Protein AF-A0A4Q7YU33-F1 (afdb_monomer_lite)

InterPro domains:
  IPR006119 Resolvase, N-terminal catalytic domain [PF00239] (42-79)
  IPR006119 Resolvase, N-terminal catalytic domain [PS51736] (1-78)
  IPR036162 Resolvase-like, N-terminal catalytic domain superfamily [G3DSA:3.40.50.1390] (25-85)
  IPR036162 Resolvase-like, N-terminal catalytic domain superfamily [SSF53041] (45-79)

Sequence (151 aa):
MGHAHALVLGIPYLQPSRNLFRRPVQDQFTGNDRPQLPAGRKKARKLVFGIFASLAEFERDQISERAKAGLASARARGRKGGAPFKMTAAKVRLAMSAMGQKETKVTDLCRELAITRQTRYRHVAPDGTLRKDGLKVVEGGRARHRHGKKH

Foldseek 3Di:
DDDDDDDDDDDDPPDDDDDPPPDDPVPPDDVPVDPCDPPPDPVVVVVVVVVVVVVVVVVVVVVVVVVVVVVVVCVVVVNLDDDDDLCALVLLQVLLVQLCDPPRDLVVSCVVSVHDSVVNVQAAPSNSDGDPQVCCRNVVVPNDPPPPPDD

Organism: NCBI:txid388466

Radius of gyration: 34.13 Å; chains: 1; bounding box: 52×36×108 Å

pLDDT: mean 75.83, std 20.89, range [37.09, 97.56]

Secondary structure (DSSP, 8-state):
-------------------GGGS-GGGSS-TT------SS-HHHHHHHHHHHHHHHHHHHHHHHHHHHHHHHHHHHTT---SSPPS--HHHHHHHHHHHTSTT--HHHHHHHTT--HHHHHHHB-TTSPBPHHHHHHHSS---S-------

Structure (mmCIF, N/CA/C/O backbone):
data_AF-A0A4Q7YU33-F1
#
_entry.id   AF-A0A4Q7YU33-F1
#
loop_
_atom_site.group_PDB
_atom_site.id
_atom_site.type_symbol
_atom_site.label_atom_id
_atom_site.label_alt_id
_atom_site.label_comp_id
_atom_site.label_asym_id
_atom_site.label_entity_id
_atom_site.label_seq_id
_atom_site.pdbx_PDB_ins_code
_atom_site.Cartn_x
_atom_site.Cartn_y
_atom_site.Cartn_z
_atom_site.occupancy
_atom_site.B_iso_or_equiv
_atom_site.auth_seq_id
_atom_site.auth_comp_id
_atom_site.auth_asym_id
_atom_site.auth_atom_id
_atom_site.pdbx_PDB_model_num
ATOM 1 N N . MET A 1 1 ? -35.704 -5.971 -84.252 1.00 45.84 1 MET A N 1
ATOM 2 C CA . MET A 1 1 ? -34.347 -5.978 -84.836 1.00 45.84 1 MET A CA 1
ATOM 3 C C . MET A 1 1 ? -33.587 -4.785 -84.281 1.00 45.84 1 MET A C 1
ATOM 5 O O . MET A 1 1 ? -34.040 -3.673 -84.507 1.00 45.84 1 MET A O 1
ATOM 9 N N . GLY A 1 2 ? -32.502 -5.015 -83.534 1.00 37.78 2 GLY A N 1
ATOM 10 C CA . GLY A 1 2 ? -31.572 -3.963 -83.092 1.00 37.78 2 GLY A CA 1
ATOM 11 C C . GLY A 1 2 ? -31.291 -3.955 -81.587 1.00 37.78 2 GLY A C 1
ATOM 12 O O . GLY A 1 2 ? -31.976 -3.275 -80.835 1.00 37.78 2 GLY A O 1
ATOM 13 N N . HIS A 1 3 ? -30.287 -4.723 -81.159 1.00 37.28 3 HIS A N 1
ATOM 14 C CA . HIS A 1 3 ? -29.668 -4.671 -79.828 1.00 37.28 3 HIS A CA 1
ATOM 15 C C . HIS A 1 3 ? -28.693 -3.485 -79.703 1.00 37.28 3 HIS A C 1
ATOM 17 O O . HIS A 1 3 ? -28.084 -3.128 -80.707 1.00 37.28 3 HIS A O 1
ATOM 23 N N . ALA A 1 4 ? -28.472 -2.984 -78.476 1.00 38.12 4 ALA A N 1
ATOM 24 C CA . ALA A 1 4 ? -27.160 -2.664 -77.858 1.00 38.12 4 ALA A CA 1
ATOM 25 C C . ALA A 1 4 ? -27.382 -1.724 -76.649 1.00 38.12 4 ALA A C 1
ATOM 27 O O . ALA A 1 4 ? -27.898 -0.626 -76.800 1.00 38.12 4 ALA A O 1
ATOM 28 N N . HIS A 1 5 ? -27.272 -2.214 -75.413 1.00 37.62 5 HIS A N 1
ATOM 29 C CA . HIS A 1 5 ? -26.069 -2.233 -74.561 1.00 37.62 5 HIS A CA 1
ATOM 30 C C . HIS A 1 5 ? -25.578 -0.862 -74.057 1.00 37.62 5 HIS A C 1
ATOM 32 O O . HIS A 1 5 ? -25.219 0.031 -74.814 1.00 37.62 5 HIS A O 1
ATOM 38 N N . ALA A 1 6 ? -25.545 -0.766 -72.725 1.00 47.81 6 ALA A N 1
ATOM 39 C CA . ALA A 1 6 ? -25.071 0.339 -71.907 1.00 47.81 6 ALA A CA 1
ATOM 40 C C . ALA A 1 6 ? -23.562 0.601 -72.038 1.00 47.81 6 ALA A C 1
ATOM 42 O O . ALA A 1 6 ? -22.791 -0.352 -72.122 1.00 47.81 6 ALA A O 1
ATOM 43 N N . LEU A 1 7 ? -23.141 1.865 -71.891 1.00 41.88 7 LEU A N 1
ATOM 44 C CA . LEU A 1 7 ? -21.881 2.206 -71.222 1.00 41.88 7 LEU A CA 1
ATOM 45 C C . LEU A 1 7 ? -21.870 3.683 -70.783 1.00 41.88 7 LEU A C 1
ATOM 47 O O . LEU A 1 7 ? -21.872 4.597 -71.602 1.00 41.88 7 LEU A O 1
ATOM 51 N N . VAL A 1 8 ? -21.855 3.905 -69.469 1.00 45.06 8 VAL A N 1
ATOM 52 C CA . VAL A 1 8 ? -21.609 5.206 -68.833 1.00 45.06 8 VAL A CA 1
ATOM 53 C C . VAL A 1 8 ? -20.094 5.406 -68.766 1.00 45.06 8 VAL A C 1
ATOM 55 O O . VAL A 1 8 ? -19.411 4.683 -68.045 1.00 45.06 8 VAL A O 1
ATOM 58 N N . LEU A 1 9 ? -19.565 6.383 -69.503 1.00 45.31 9 LEU A N 1
ATOM 59 C CA . LEU A 1 9 ? -18.198 6.888 -69.350 1.00 45.31 9 LEU A CA 1
ATOM 60 C C . LEU A 1 9 ? -18.246 8.404 -69.150 1.00 45.31 9 LEU A C 1
ATOM 62 O O . LEU A 1 9 ? -18.711 9.136 -70.016 1.00 45.31 9 LEU A O 1
ATOM 66 N N . GLY A 1 10 ? -17.745 8.861 -68.003 1.00 37.09 10 GLY A N 1
ATOM 67 C CA . GLY A 1 10 ? -17.610 10.275 -67.660 1.00 37.09 10 GLY A CA 1
ATOM 68 C C . GLY A 1 10 ? -16.817 10.446 -66.366 1.00 37.09 10 GLY A C 1
ATOM 69 O O . GLY A 1 10 ? -17.370 10.413 -65.275 1.00 37.09 10 GLY A O 1
ATOM 70 N N . ILE A 1 11 ? -15.500 10.568 -66.511 1.00 44.62 11 ILE A N 1
ATOM 71 C CA . ILE A 1 11 ? -14.488 10.787 -65.466 1.00 44.62 11 ILE A CA 1
ATOM 72 C C . ILE A 1 11 ? -14.671 12.191 -64.840 1.00 44.62 11 ILE A C 1
ATOM 74 O O . ILE A 1 11 ? -14.918 13.146 -65.574 1.00 44.62 11 ILE A O 1
ATOM 78 N N . PRO A 1 12 ? -14.477 12.356 -63.515 1.00 43.75 12 PRO A N 1
ATOM 79 C CA . PRO A 1 12 ? -13.353 13.191 -63.092 1.00 43.75 12 PRO A CA 1
ATOM 80 C C . PRO A 1 12 ? -12.555 12.529 -61.963 1.00 43.75 12 PRO A C 1
ATOM 82 O O . PRO A 1 12 ? -12.984 12.461 -60.812 1.00 43.75 12 PRO A O 1
ATOM 85 N N . TYR A 1 13 ? -11.332 12.106 -62.285 1.00 42.62 13 TYR A N 1
ATOM 86 C CA . TYR A 1 13 ? -10.261 11.966 -61.305 1.00 42.62 13 TYR A CA 1
ATOM 87 C C . TYR A 1 13 ? -9.880 13.375 -60.842 1.00 42.62 13 TYR A C 1
ATOM 89 O O . TYR A 1 13 ? -8.988 14.015 -61.397 1.00 42.62 13 TYR A O 1
ATOM 97 N N . LEU A 1 14 ? -10.592 13.878 -59.836 1.00 40.34 14 LEU A N 1
ATOM 98 C CA . LEU A 1 14 ? -10.182 15.060 -59.095 1.00 40.34 14 LEU A CA 1
ATOM 99 C C . LEU A 1 14 ? -9.007 14.659 -58.199 1.00 40.34 14 LEU A C 1
ATOM 101 O O . LEU A 1 14 ? -9.167 13.953 -57.205 1.00 40.34 14 LEU A O 1
ATOM 105 N N . GLN A 1 15 ? -7.811 15.078 -58.595 1.00 53.12 15 GLN A N 1
ATOM 106 C CA . GLN A 1 15 ? -6.604 14.961 -57.789 1.00 53.12 15 GLN A CA 1
ATOM 107 C C . GLN A 1 15 ? -6.765 15.711 -56.458 1.00 53.12 15 GLN A C 1
ATOM 109 O O . GLN A 1 15 ? -7.154 16.878 -56.471 1.00 53.12 15 GLN A O 1
ATOM 114 N N . PRO A 1 16 ? -6.306 15.142 -55.333 1.00 42.91 16 PRO A N 1
ATOM 115 C CA . PRO A 1 16 ? -5.836 15.946 -54.224 1.00 42.91 16 PRO A CA 1
ATOM 116 C C . PRO A 1 16 ? -4.338 15.702 -54.044 1.00 42.91 16 PRO A C 1
ATOM 118 O O . PRO A 1 16 ? -3.900 14.825 -53.304 1.00 42.91 16 PRO A O 1
ATOM 121 N N . SER A 1 17 ? -3.530 16.525 -54.708 1.00 57.53 17 SER A N 1
ATOM 122 C CA . SER A 1 17 ? -2.244 16.914 -54.139 1.00 57.53 17 SER A CA 1
ATOM 123 C C . SER A 1 17 ? -2.469 18.154 -53.295 1.00 57.53 17 SER A C 1
ATOM 125 O O . SER A 1 17 ? -2.905 19.165 -53.841 1.00 57.53 17 SER A O 1
ATOM 127 N N . ARG A 1 18 ? -2.115 18.081 -52.003 1.00 49.22 18 ARG A N 1
ATOM 128 C CA . ARG A 1 18 ? -1.225 19.032 -51.303 1.00 49.22 18 ARG A CA 1
ATOM 129 C C . ARG A 1 18 ? -1.451 19.046 -49.784 1.00 49.22 18 ARG A C 1
ATOM 131 O O . ARG A 1 18 ? -2.562 19.230 -49.304 1.00 49.22 18 ARG A O 1
ATOM 138 N N . ASN A 1 19 ? -0.317 18.979 -49.078 1.00 47.91 19 ASN A N 1
ATOM 139 C CA . ASN A 1 19 ? -0.052 19.480 -47.720 1.00 47.91 19 ASN A CA 1
ATOM 140 C C . ASN A 1 19 ? -0.159 18.479 -46.555 1.00 47.91 19 ASN A C 1
ATOM 142 O O . ASN A 1 19 ? -1.085 18.513 -45.749 1.00 47.91 19 ASN A O 1
ATOM 146 N N . LEU A 1 20 ? 0.906 17.687 -46.382 1.00 50.78 20 LEU A N 1
ATOM 147 C CA . LEU A 1 20 ? 1.193 16.902 -45.170 1.00 50.78 20 LEU A CA 1
ATOM 148 C C . LEU A 1 20 ? 1.489 17.787 -43.932 1.00 50.78 20 LEU A C 1
ATOM 150 O O . LEU A 1 20 ? 1.469 17.309 -42.807 1.00 50.78 20 LEU A O 1
ATOM 154 N N . PHE A 1 21 ? 1.730 19.090 -44.125 1.00 52.34 21 PHE A N 1
ATOM 155 C CA . PHE A 1 21 ? 2.292 19.996 -43.112 1.00 52.34 21 PHE A CA 1
ATOM 156 C C . PHE A 1 21 ? 1.262 20.813 -42.301 1.00 52.34 21 PHE A C 1
ATOM 158 O O . PHE A 1 21 ? 1.636 21.711 -41.554 1.00 52.34 21 PHE A O 1
ATOM 165 N N . ARG A 1 22 ? -0.043 20.547 -42.452 1.00 54.88 22 ARG A N 1
ATOM 166 C CA . ARG A 1 22 ? -1.120 21.264 -41.732 1.00 54.88 22 ARG A CA 1
ATOM 167 C C . ARG A 1 22 ? -2.037 20.363 -40.898 1.00 54.88 22 ARG A C 1
ATOM 169 O O . ARG A 1 22 ? -3.110 20.807 -40.499 1.00 54.88 22 ARG A O 1
ATOM 176 N N . ARG A 1 23 ? -1.651 19.112 -40.623 1.00 50.75 23 ARG A N 1
ATOM 177 C CA . ARG A 1 23 ? -2.455 18.260 -39.736 1.00 50.75 23 ARG A CA 1
ATOM 178 C C . ARG A 1 23 ? -2.194 18.597 -38.260 1.00 50.75 23 ARG A C 1
ATOM 180 O O . ARG A 1 23 ? -1.035 18.802 -37.894 1.00 50.75 23 ARG A O 1
ATOM 187 N N . PRO A 1 24 ? -3.241 18.661 -37.417 1.00 54.06 24 PRO A N 1
ATOM 188 C CA . PRO A 1 24 ? -3.079 18.780 -35.971 1.00 54.06 24 PRO A CA 1
ATOM 189 C C . PRO A 1 24 ? -2.238 17.601 -35.449 1.00 54.06 24 PRO A C 1
ATOM 191 O O . PRO A 1 24 ? -2.352 16.488 -35.956 1.00 54.06 24 PRO A O 1
ATOM 194 N N . VAL A 1 25 ? -1.357 17.831 -34.464 1.00 59.62 25 VAL A N 1
ATOM 195 C CA . VAL A 1 25 ? -0.397 16.821 -33.946 1.00 59.62 25 VAL A CA 1
ATOM 196 C C . VAL A 1 25 ? -1.094 15.525 -33.509 1.00 59.62 25 VAL A C 1
ATOM 198 O O . VAL A 1 25 ? -0.505 14.450 -33.587 1.00 59.62 25 VAL A O 1
ATOM 201 N N . GLN A 1 26 ? -2.366 15.611 -33.115 1.00 55.44 26 GLN A N 1
ATOM 202 C CA . GLN A 1 26 ? -3.184 14.472 -32.702 1.00 55.44 26 GLN A CA 1
ATOM 203 C C . GLN A 1 26 ? -3.530 13.500 -33.851 1.00 55.44 26 GLN A C 1
ATOM 205 O O . GLN A 1 26 ? -3.824 12.341 -33.579 1.00 55.44 26 GLN A O 1
ATOM 210 N N . ASP A 1 27 ? -3.423 13.931 -35.113 1.00 52.62 27 ASP A N 1
ATOM 211 C CA . ASP A 1 27 ? -3.707 13.122 -36.311 1.00 52.62 27 ASP A CA 1
ATOM 212 C C . ASP A 1 27 ? -2.444 12.554 -36.983 1.00 52.62 27 ASP A C 1
ATOM 214 O O . ASP A 1 27 ? -2.536 11.938 -38.045 1.00 52.62 27 ASP A O 1
ATOM 218 N N . GLN A 1 28 ? -1.257 12.758 -36.398 1.00 54.41 28 GLN A N 1
ATOM 219 C CA . GLN A 1 28 ? 0.012 12.261 -36.957 1.00 54.41 28 GLN A CA 1
ATOM 220 C C . GLN A 1 28 ? 0.388 10.841 -36.504 1.00 54.41 28 GLN A C 1
ATOM 222 O O . GLN A 1 28 ? 1.343 10.277 -37.023 1.00 54.41 28 GLN A O 1
ATOM 227 N N . PHE A 1 29 ? -0.344 10.283 -35.538 1.00 54.81 29 PHE A N 1
ATOM 228 C CA . PHE A 1 29 ? -0.187 8.912 -35.048 1.00 54.81 29 PHE A CA 1
ATOM 229 C C . PHE A 1 29 ? -1.577 8.305 -34.825 1.00 54.81 29 PHE A C 1
ATOM 231 O O . PHE A 1 29 ? -2.002 8.056 -33.696 1.00 54.81 29 PHE A O 1
ATOM 238 N N . THR A 1 30 ? -2.345 8.112 -35.896 1.00 51.53 30 THR A N 1
ATOM 239 C CA . THR A 1 30 ? -3.574 7.308 -35.788 1.00 51.53 30 THR A CA 1
ATOM 240 C C . THR A 1 30 ? -3.170 5.837 -35.879 1.00 51.53 30 THR A C 1
ATOM 242 O O . THR A 1 30 ? -2.264 5.492 -36.625 1.00 51.53 30 THR A O 1
ATOM 245 N N . GLY A 1 31 ? -3.826 4.927 -35.148 1.00 53.41 31 GLY A N 1
ATOM 246 C CA . GLY A 1 31 ? -3.460 3.494 -35.064 1.00 53.41 31 GLY A CA 1
ATOM 247 C C . GLY A 1 31 ? -3.395 2.697 -36.388 1.00 53.41 31 GLY A C 1
ATOM 248 O O . GLY A 1 31 ? -3.180 1.486 -36.360 1.00 53.41 31 GLY A O 1
ATOM 249 N N . ASN A 1 32 ? -3.570 3.361 -37.535 1.00 54.62 32 ASN A N 1
ATOM 250 C CA . ASN A 1 32 ? -3.321 2.860 -38.884 1.00 54.62 32 ASN A CA 1
ATOM 251 C C . ASN A 1 32 ? -1.897 3.116 -39.408 1.00 54.62 32 ASN A C 1
ATOM 253 O O . ASN A 1 32 ? -1.558 2.563 -40.457 1.00 54.62 32 ASN A O 1
ATOM 257 N N . ASP A 1 33 ? -1.044 3.842 -38.680 1.00 50.88 33 ASP A N 1
ATOM 258 C CA . ASP A 1 33 ? 0.396 3.946 -38.947 1.00 50.88 33 ASP A CA 1
ATOM 259 C C . ASP A 1 33 ? 1.104 2.639 -38.557 1.00 50.88 33 ASP A C 1
ATOM 261 O O . ASP A 1 33 ? 1.962 2.572 -37.675 1.00 50.88 33 ASP A O 1
ATOM 265 N N . ARG A 1 34 ? 0.710 1.532 -39.198 1.00 50.28 34 ARG A N 1
ATOM 266 C CA . ARG A 1 34 ? 1.484 0.295 -39.132 1.00 50.28 34 ARG A CA 1
ATOM 267 C C . ARG A 1 34 ? 2.839 0.598 -39.767 1.00 50.28 34 ARG A C 1
ATOM 269 O O . ARG A 1 34 ? 2.849 1.025 -40.922 1.00 50.28 34 ARG A O 1
ATOM 276 N N . PRO A 1 35 ? 3.968 0.325 -39.090 1.00 54.72 35 PRO A N 1
ATOM 277 C CA . PRO A 1 35 ? 5.267 0.381 -39.735 1.00 54.72 35 PRO A CA 1
ATOM 278 C C . PRO A 1 35 ? 5.232 -0.583 -40.924 1.00 54.72 35 PRO A C 1
ATOM 280 O O . PRO A 1 35 ? 5.238 -1.806 -40.754 1.00 54.72 35 PRO A O 1
ATOM 283 N N . GLN A 1 36 ? 5.124 -0.045 -42.137 1.00 56.62 36 GLN A N 1
ATOM 284 C CA . GLN A 1 36 ? 5.194 -0.840 -43.353 1.00 56.62 36 GLN A CA 1
ATOM 285 C C . GLN A 1 36 ? 6.663 -1.191 -43.571 1.00 56.62 36 GLN A C 1
ATOM 287 O O . GLN A 1 36 ? 7.374 -0.536 -44.327 1.00 56.62 36 GLN A O 1
ATOM 292 N N . LEU A 1 37 ? 7.153 -2.214 -42.863 1.00 57.41 37 LEU A N 1
ATOM 293 C CA . LEU A 1 37 ? 8.431 -2.814 -43.224 1.00 57.41 37 LEU A CA 1
ATOM 294 C C . LEU A 1 37 ? 8.256 -3.477 -44.600 1.00 57.41 37 LEU A C 1
ATOM 296 O O . LEU A 1 37 ? 7.315 -4.264 -44.761 1.00 57.41 37 LEU A O 1
ATOM 300 N N . PRO A 1 38 ? 9.137 -3.196 -45.579 1.00 55.69 38 PRO A N 1
ATOM 301 C CA . PRO A 1 38 ? 9.001 -3.691 -46.943 1.00 55.69 38 PRO A CA 1
ATOM 302 C C . PRO A 1 38 ? 8.809 -5.211 -46.942 1.00 55.69 38 PRO A C 1
ATOM 304 O O . PRO A 1 38 ? 9.566 -5.955 -46.310 1.00 55.69 38 PRO A O 1
ATOM 307 N N . ALA A 1 39 ? 7.769 -5.678 -47.637 1.00 58.59 39 ALA A N 1
ATOM 308 C CA . ALA A 1 39 ? 7.278 -7.058 -47.631 1.00 58.59 39 ALA A CA 1
ATOM 309 C C . ALA A 1 39 ? 8.195 -8.061 -48.375 1.00 58.59 39 ALA A C 1
ATOM 311 O O . ALA A 1 39 ? 7.721 -8.994 -49.017 1.00 58.59 39 ALA A O 1
ATOM 312 N N . GLY A 1 40 ? 9.517 -7.902 -48.278 1.00 61.12 40 GLY A N 1
ATOM 313 C CA . GLY A 1 40 ? 10.505 -8.592 -49.108 1.00 61.12 40 GLY A CA 1
ATOM 314 C C . GLY A 1 40 ? 11.692 -9.172 -48.335 1.00 61.12 40 GLY A C 1
ATOM 315 O O . GLY A 1 40 ? 12.825 -8.817 -48.626 1.00 61.12 40 GLY A O 1
ATOM 316 N N . ARG A 1 41 ? 11.442 -10.031 -47.330 1.00 64.12 41 ARG A N 1
ATOM 317 C CA . ARG A 1 41 ? 12.309 -11.144 -46.838 1.00 64.12 41 ARG A CA 1
ATOM 318 C C . ARG A 1 41 ? 11.864 -11.574 -45.432 1.00 64.12 41 ARG A C 1
ATOM 320 O O . ARG A 1 41 ? 12.260 -10.980 -44.430 1.00 64.12 41 ARG A O 1
ATOM 327 N N . LYS A 1 42 ? 11.089 -12.665 -45.325 1.00 69.00 42 LYS A N 1
ATOM 328 C CA . LYS A 1 42 ? 10.588 -13.191 -44.030 1.00 69.00 42 LYS A CA 1
ATOM 329 C C . LYS A 1 42 ? 11.703 -13.446 -42.997 1.00 69.00 42 LYS A C 1
ATOM 331 O O . LYS A 1 42 ? 11.476 -13.233 -41.809 1.00 69.00 42 LYS A O 1
ATOM 336 N N . LYS A 1 43 ? 12.898 -13.855 -43.447 1.00 75.69 43 LYS A N 1
ATOM 337 C CA . LYS A 1 43 ? 14.072 -14.113 -42.590 1.00 75.69 43 LYS A CA 1
ATOM 338 C C . LYS A 1 43 ? 14.684 -12.824 -42.016 1.00 75.69 43 LYS A C 1
ATOM 340 O O . LYS A 1 43 ? 14.893 -12.751 -40.812 1.00 75.69 43 LYS A O 1
ATOM 345 N N . ALA A 1 44 ? 14.885 -11.795 -42.846 1.00 83.56 44 ALA A N 1
ATOM 346 C CA . ALA A 1 44 ? 15.432 -10.501 -42.414 1.00 83.56 44 ALA A CA 1
ATOM 347 C C . ALA A 1 44 ? 14.507 -9.804 -41.406 1.00 83.56 44 ALA A C 1
ATOM 349 O O . ALA A 1 44 ? 14.955 -9.318 -40.373 1.00 83.56 44 ALA A O 1
ATOM 350 N N . ARG A 1 45 ? 13.193 -9.860 -41.649 1.00 82.81 45 ARG A N 1
ATOM 351 C CA . ARG A 1 45 ? 12.188 -9.348 -40.713 1.00 82.81 45 ARG A CA 1
ATOM 352 C C . ARG A 1 45 ? 12.281 -10.030 -39.342 1.00 82.81 45 ARG A C 1
ATOM 354 O O . ARG A 1 45 ? 12.303 -9.346 -38.328 1.00 82.81 45 ARG A O 1
ATOM 361 N N . LYS A 1 46 ? 12.369 -11.366 -39.302 1.00 85.50 46 LYS A N 1
ATOM 362 C CA . LYS A 1 46 ? 12.470 -12.131 -38.044 1.00 85.50 46 LYS A CA 1
ATOM 363 C C . LYS A 1 46 ? 13.736 -11.784 -37.250 1.00 85.50 46 LYS A C 1
ATOM 365 O O . LYS A 1 46 ? 13.662 -11.696 -36.032 1.00 85.50 46 LYS A O 1
ATOM 370 N N . LEU A 1 47 ? 14.856 -11.550 -37.936 1.00 89.19 47 LEU A N 1
ATOM 371 C CA . LEU A 1 47 ? 16.103 -11.119 -37.303 1.00 89.19 47 LEU A CA 1
ATOM 372 C C . LEU A 1 47 ? 15.956 -9.744 -36.641 1.00 89.19 47 LEU A C 1
ATOM 374 O O . LEU A 1 47 ? 16.265 -9.600 -35.464 1.00 89.19 47 LEU A O 1
ATOM 378 N N . VAL A 1 48 ? 15.430 -8.758 -37.373 1.00 90.94 48 VAL A N 1
ATOM 379 C CA . VAL A 1 48 ? 15.239 -7.394 -36.855 1.00 90.94 48 VAL A CA 1
ATOM 380 C C . VAL A 1 48 ? 14.294 -7.386 -35.649 1.00 90.94 48 VAL A C 1
ATOM 382 O O . VAL A 1 48 ? 14.611 -6.774 -34.633 1.00 90.94 48 VAL A O 1
ATOM 385 N N . PHE A 1 49 ? 13.181 -8.127 -35.708 1.00 90.44 49 PHE A N 1
ATOM 386 C CA . PHE A 1 49 ? 12.291 -8.279 -34.550 1.00 90.44 49 PHE A CA 1
ATOM 387 C C . PHE A 1 49 ? 12.976 -8.952 -33.357 1.00 90.44 49 PHE A C 1
ATOM 389 O O . PHE A 1 49 ? 12.724 -8.549 -32.228 1.00 90.44 49 PHE A O 1
ATOM 396 N N . GLY A 1 50 ? 13.843 -9.942 -33.587 1.00 94.12 50 GLY A N 1
ATOM 397 C CA . GLY A 1 50 ? 14.612 -10.584 -32.520 1.00 94.12 50 GLY A CA 1
ATOM 398 C C . GLY A 1 50 ? 15.559 -9.613 -31.815 1.00 94.12 50 GLY A C 1
ATOM 399 O O . GLY A 1 50 ? 15.564 -9.557 -30.593 1.00 94.12 50 GLY A O 1
ATOM 400 N N . ILE A 1 51 ? 16.291 -8.794 -32.576 1.00 94.81 51 ILE A N 1
ATOM 401 C CA . ILE A 1 51 ? 17.216 -7.794 -32.017 1.00 94.81 51 ILE A CA 1
ATOM 402 C C . ILE A 1 51 ? 16.459 -6.778 -31.156 1.00 94.81 51 ILE A C 1
ATOM 404 O O . ILE A 1 51 ? 16.839 -6.537 -30.013 1.00 94.81 51 ILE A O 1
ATOM 408 N N . PHE A 1 52 ? 15.362 -6.214 -31.670 1.00 94.69 52 PHE A N 1
ATOM 409 C CA . PHE A 1 52 ? 14.562 -5.263 -30.896 1.00 94.69 52 PHE A CA 1
ATOM 410 C C . PHE A 1 52 ? 13.873 -5.907 -29.692 1.00 94.69 52 PHE A C 1
ATOM 412 O O . PHE A 1 52 ? 13.736 -5.251 -28.665 1.00 94.69 52 PHE A O 1
ATOM 419 N N . ALA A 1 53 ? 13.480 -7.181 -29.780 1.00 95.12 53 ALA A N 1
ATOM 420 C CA . ALA A 1 53 ? 12.962 -7.912 -28.629 1.00 95.12 53 ALA A CA 1
ATOM 421 C C . ALA A 1 53 ? 14.030 -8.048 -27.531 1.00 95.12 53 ALA A C 1
ATOM 423 O O . ALA A 1 53 ? 13.758 -7.699 -26.385 1.00 95.12 53 ALA A O 1
ATOM 424 N N . SER A 1 54 ? 15.255 -8.451 -27.886 1.00 96.44 54 SER A N 1
ATOM 425 C CA . SER A 1 54 ? 16.366 -8.557 -26.932 1.00 96.44 54 SER A CA 1
ATOM 426 C C . SER A 1 54 ? 16.744 -7.207 -26.313 1.00 96.44 54 SER A C 1
ATOM 428 O O . SER A 1 54 ? 17.001 -7.133 -25.113 1.00 96.44 54 SER A O 1
ATOM 430 N N . LEU A 1 55 ? 16.734 -6.124 -27.097 1.00 96.38 55 LEU A N 1
ATOM 431 C CA . LEU A 1 55 ? 16.967 -4.773 -26.573 1.00 96.38 55 LEU A CA 1
ATOM 432 C C . LEU A 1 55 ? 15.855 -4.334 -25.610 1.00 96.38 55 LEU A C 1
ATOM 434 O O . LEU A 1 55 ? 16.148 -3.814 -24.536 1.00 96.38 55 LEU A O 1
ATOM 438 N N . ALA A 1 56 ? 14.590 -4.591 -25.950 1.00 95.88 56 ALA A N 1
ATOM 439 C CA . ALA A 1 56 ? 13.459 -4.255 -25.089 1.00 95.88 56 ALA A CA 1
ATOM 440 C C . ALA A 1 56 ? 13.478 -5.034 -23.760 1.00 95.88 56 ALA A C 1
ATOM 442 O O . ALA A 1 56 ? 13.107 -4.494 -22.715 1.00 95.88 56 ALA A O 1
ATOM 443 N N . GLU A 1 57 ? 13.910 -6.297 -23.780 1.00 95.75 57 GLU A N 1
ATOM 444 C CA . GLU A 1 57 ? 14.121 -7.098 -22.569 1.00 95.75 57 GLU A CA 1
ATOM 445 C C . GLU A 1 57 ? 15.237 -6.508 -21.700 1.00 95.75 57 GLU A C 1
ATOM 447 O O . GLU A 1 57 ? 15.025 -6.271 -20.510 1.00 95.75 57 GLU A O 1
ATOM 452 N N . PHE A 1 58 ? 16.374 -6.158 -22.303 1.00 96.62 58 PHE A N 1
ATOM 453 C CA . PHE A 1 58 ? 17.491 -5.528 -21.599 1.00 96.62 58 PHE A CA 1
ATOM 454 C C . PHE A 1 58 ? 17.112 -4.187 -20.944 1.00 96.62 58 PHE A C 1
ATOM 456 O O . PHE A 1 58 ? 17.466 -3.926 -19.792 1.00 96.62 58 PHE A O 1
ATOM 463 N N . GLU A 1 59 ? 16.363 -3.330 -21.641 1.00 96.62 59 GLU A N 1
ATOM 464 C CA . GLU A 1 59 ? 15.884 -2.059 -21.082 1.00 96.62 59 GLU A CA 1
ATOM 465 C C . GLU A 1 59 ? 14.898 -2.268 -19.928 1.00 96.62 59 GLU A C 1
ATOM 467 O O . GLU A 1 59 ? 14.974 -1.576 -18.906 1.00 96.62 59 GLU A O 1
ATOM 472 N N . ARG A 1 60 ? 13.993 -3.249 -20.049 1.00 96.62 60 ARG A N 1
ATOM 473 C CA . ARG A 1 60 ? 13.071 -3.611 -18.965 1.00 96.62 60 ARG A CA 1
ATOM 474 C C . ARG A 1 60 ? 13.834 -4.053 -17.721 1.00 96.62 60 ARG A C 1
ATOM 476 O O . ARG A 1 60 ? 13.480 -3.621 -16.620 1.00 96.62 60 ARG A O 1
ATOM 483 N N . ASP A 1 61 ? 14.866 -4.872 -17.887 1.00 96.94 61 ASP A N 1
ATOM 484 C CA . ASP A 1 61 ? 15.688 -5.347 -16.776 1.00 96.94 61 ASP A CA 1
ATOM 485 C C . ASP A 1 61 ? 16.444 -4.193 -16.113 1.00 96.94 61 ASP A C 1
ATOM 487 O O . ASP A 1 61 ? 16.378 -4.045 -14.891 1.00 96.94 61 ASP A O 1
ATOM 491 N N . GLN A 1 62 ? 17.042 -3.284 -16.889 1.00 97.12 62 GLN A N 1
ATOM 492 C CA . GLN A 1 62 ? 17.675 -2.079 -16.337 1.00 97.12 62 GLN A CA 1
ATOM 493 C C . GLN A 1 62 ? 16.703 -1.205 -15.525 1.00 97.12 62 GLN A C 1
ATOM 495 O O . GLN A 1 62 ? 17.046 -0.723 -14.438 1.00 97.12 62 GLN A O 1
ATOM 500 N N . ILE A 1 63 ? 15.479 -0.996 -16.021 1.00 96.81 63 ILE A N 1
ATOM 501 C CA . ILE A 1 63 ? 14.442 -0.238 -15.302 1.00 96.81 63 ILE A CA 1
ATOM 502 C C . ILE A 1 63 ? 14.044 -0.966 -14.012 1.00 96.81 63 ILE A C 1
ATOM 504 O O . ILE A 1 63 ? 13.910 -0.335 -12.958 1.00 96.81 63 ILE A O 1
ATOM 508 N N . SER A 1 64 ? 13.877 -2.288 -14.082 1.00 97.44 64 SER A N 1
ATOM 509 C CA . SER A 1 64 ? 13.529 -3.142 -12.943 1.00 97.44 64 SER A CA 1
ATOM 510 C C . SER A 1 64 ? 14.583 -3.064 -11.839 1.00 97.44 64 SER A C 1
ATOM 512 O O . SER A 1 64 ? 14.241 -2.812 -10.680 1.00 97.44 64 SER A O 1
ATOM 514 N N . GLU A 1 65 ? 15.864 -3.187 -12.187 1.00 97.31 65 GLU A N 1
ATOM 515 C CA . GLU A 1 65 ? 16.969 -3.091 -11.229 1.00 97.31 65 GLU A CA 1
ATOM 516 C C . GLU A 1 65 ? 17.016 -1.720 -10.549 1.00 97.31 65 GLU A C 1
ATOM 518 O O . GLU A 1 65 ? 17.090 -1.627 -9.318 1.00 97.31 65 GLU A O 1
ATOM 523 N N . ARG A 1 66 ? 16.840 -0.636 -11.313 1.00 97.56 66 ARG A N 1
ATOM 524 C CA . ARG A 1 66 ? 16.766 0.718 -10.747 1.00 97.56 66 ARG A CA 1
ATOM 525 C C . ARG A 1 66 ? 15.573 0.883 -9.801 1.00 97.56 66 ARG A C 1
ATOM 527 O O . ARG A 1 66 ? 15.715 1.474 -8.727 1.00 97.56 66 ARG A O 1
ATOM 534 N N . ALA A 1 67 ? 14.405 0.350 -10.159 1.00 96.44 67 ALA A N 1
ATOM 535 C CA . ALA A 1 67 ? 13.215 0.401 -9.312 1.00 96.44 67 ALA A CA 1
ATOM 536 C C . ALA A 1 67 ? 13.414 -0.380 -8.001 1.00 96.44 67 ALA A C 1
ATOM 538 O O . ALA A 1 67 ? 13.057 0.113 -6.925 1.00 96.44 67 ALA A O 1
ATOM 539 N N . LYS A 1 68 ? 14.030 -1.568 -8.065 1.00 96.19 68 LYS A N 1
ATOM 540 C CA . LYS A 1 68 ? 14.377 -2.376 -6.884 1.00 96.19 68 LYS A CA 1
ATOM 541 C C . LYS A 1 68 ? 15.353 -1.636 -5.973 1.00 96.19 68 LYS A C 1
ATOM 543 O O . LYS A 1 68 ? 15.091 -1.549 -4.771 1.00 96.19 68 LYS A O 1
ATOM 548 N N . ALA A 1 69 ? 16.413 -1.049 -6.529 1.00 96.62 69 ALA A N 1
ATOM 549 C CA . ALA A 1 69 ? 17.380 -0.250 -5.777 1.00 96.62 69 ALA A CA 1
ATOM 550 C C . ALA A 1 69 ? 16.715 0.960 -5.094 1.00 96.62 69 ALA A C 1
ATOM 552 O O . ALA A 1 69 ? 16.921 1.204 -3.902 1.00 96.62 69 ALA A O 1
ATOM 553 N N . GLY A 1 70 ? 15.834 1.672 -5.805 1.00 96.12 70 GLY A N 1
ATOM 554 C CA . GLY A 1 70 ? 15.065 2.786 -5.244 1.00 96.12 70 GLY A CA 1
ATOM 555 C C . GLY A 1 70 ? 14.136 2.358 -4.104 1.00 96.12 70 GLY A C 1
ATOM 556 O O . GLY A 1 70 ? 14.066 3.018 -3.063 1.00 96.12 70 GLY A O 1
ATOM 557 N N . LEU A 1 71 ? 13.457 1.219 -4.253 1.00 95.81 71 LEU A N 1
ATOM 558 C CA . LEU A 1 71 ? 12.595 0.660 -3.214 1.00 95.81 71 LEU A CA 1
ATOM 559 C C . LEU A 1 71 ? 13.397 0.193 -1.989 1.00 95.81 71 LEU A C 1
ATOM 561 O O . LEU A 1 71 ? 12.950 0.399 -0.859 1.00 95.81 71 LEU A O 1
ATOM 565 N N . ALA A 1 72 ? 14.576 -0.399 -2.194 1.00 94.88 72 ALA A N 1
ATOM 566 C CA . ALA A 1 72 ? 15.494 -0.775 -1.122 1.00 94.88 72 ALA A CA 1
ATOM 567 C C . ALA A 1 72 ? 15.977 0.459 -0.343 1.00 94.88 72 ALA A C 1
ATOM 569 O O . ALA A 1 72 ? 15.843 0.497 0.880 1.00 94.88 72 ALA A O 1
ATOM 570 N N . SER A 1 73 ? 16.414 1.511 -1.042 1.00 95.56 73 SER A N 1
ATOM 571 C CA . SER A 1 73 ? 16.791 2.795 -0.434 1.00 95.56 73 SER A CA 1
ATOM 572 C C . SER A 1 73 ? 15.633 3.422 0.356 1.00 95.56 73 SER A C 1
ATOM 574 O O . SER A 1 73 ? 15.794 3.837 1.504 1.00 95.56 73 SER A O 1
ATOM 576 N N . ALA A 1 74 ? 14.418 3.425 -0.204 1.00 94.75 74 ALA A N 1
ATOM 577 C CA . ALA A 1 74 ? 13.234 3.921 0.492 1.00 94.75 74 ALA A CA 1
ATOM 578 C C . ALA A 1 74 ? 12.929 3.130 1.777 1.00 94.75 74 ALA A C 1
ATOM 580 O O . ALA A 1 74 ? 12.585 3.731 2.798 1.00 94.75 74 ALA A O 1
ATOM 581 N N . ARG A 1 75 ? 13.078 1.801 1.746 1.00 91.69 75 ARG A N 1
ATOM 582 C CA . ARG A 1 75 ? 12.901 0.938 2.923 1.00 91.69 75 ARG A CA 1
ATOM 583 C C . ARG A 1 75 ? 13.974 1.161 3.982 1.00 91.69 75 ARG A C 1
ATOM 585 O O . ARG A 1 75 ? 13.622 1.186 5.157 1.00 91.69 75 ARG A O 1
ATOM 592 N N . ALA A 1 76 ? 15.231 1.372 3.585 1.00 92.88 76 ALA A N 1
ATOM 593 C CA . ALA A 1 76 ? 16.318 1.716 4.504 1.00 92.88 76 ALA A CA 1
ATOM 594 C C . ALA A 1 76 ? 16.028 3.026 5.258 1.00 92.88 76 ALA A C 1
ATOM 596 O O . ALA A 1 76 ? 16.269 3.118 6.456 1.00 92.88 76 ALA A O 1
ATOM 597 N N . ARG A 1 77 ? 15.379 3.994 4.594 1.00 94.56 77 ARG A N 1
ATOM 598 C CA . ARG A 1 77 ? 14.854 5.226 5.218 1.00 94.56 77 ARG A CA 1
ATOM 599 C C . ARG A 1 77 ? 13.562 5.029 6.033 1.00 94.56 77 ARG A C 1
ATOM 601 O O . ARG A 1 77 ? 12.935 6.001 6.437 1.00 94.56 77 ARG A O 1
ATOM 608 N N . GLY A 1 78 ? 13.108 3.793 6.242 1.00 89.25 78 GLY A N 1
ATOM 609 C CA . GLY A 1 78 ? 11.931 3.470 7.056 1.00 89.25 78 GLY A CA 1
ATOM 610 C C . GLY A 1 78 ? 10.581 3.501 6.326 1.00 89.25 78 GLY A C 1
ATOM 611 O O . GLY A 1 78 ? 9.543 3.255 6.949 1.00 89.25 78 GLY A O 1
ATOM 612 N N . ARG A 1 79 ? 10.541 3.743 5.008 1.00 89.50 79 ARG A N 1
ATOM 613 C CA . ARG A 1 79 ? 9.284 3.721 4.241 1.00 89.50 79 ARG A CA 1
ATOM 614 C C . ARG A 1 79 ? 8.808 2.276 4.042 1.00 89.50 79 ARG A C 1
ATOM 616 O O . ARG A 1 79 ? 9.471 1.476 3.391 1.00 89.50 79 ARG A O 1
ATOM 623 N N . LYS A 1 80 ? 7.619 1.939 4.557 1.00 82.31 80 LYS A N 1
ATOM 624 C CA . LYS A 1 80 ? 7.066 0.567 4.495 1.00 82.31 80 LYS A CA 1
ATOM 625 C C . LYS A 1 80 ? 6.370 0.202 3.173 1.00 82.31 80 LYS A C 1
ATOM 627 O O . LYS A 1 80 ? 6.305 -0.980 2.848 1.00 82.31 80 LYS A O 1
ATOM 632 N N . GLY A 1 81 ? 5.937 1.189 2.381 1.00 85.06 81 GLY A N 1
ATOM 633 C CA . GLY A 1 81 ? 5.222 0.968 1.113 1.00 85.06 81 GLY A CA 1
ATOM 634 C C . GLY A 1 81 ? 3.842 0.314 1.289 1.00 85.06 81 GLY A C 1
ATOM 635 O O . GLY A 1 81 ? 3.404 0.079 2.412 1.00 85.06 81 GLY A O 1
ATOM 636 N N . GLY A 1 82 ? 3.166 0.021 0.174 1.00 88.75 82 GLY A N 1
ATOM 637 C CA . GLY A 1 82 ? 1.835 -0.600 0.164 1.00 88.75 82 GLY A CA 1
ATOM 638 C C . GLY A 1 82 ? 0.671 0.384 0.331 1.00 88.75 82 GLY A C 1
ATOM 639 O O . GLY A 1 82 ? 0.868 1.579 0.553 1.00 88.75 82 GLY A O 1
ATOM 640 N N . ALA A 1 83 ? -0.553 -0.132 0.189 1.00 83.06 83 ALA A N 1
ATOM 641 C CA . ALA A 1 83 ? -1.770 0.645 0.401 1.00 83.06 83 ALA A CA 1
ATOM 642 C C . ALA A 1 83 ? -1.969 0.951 1.900 1.00 83.06 83 ALA A C 1
ATOM 644 O O . ALA A 1 83 ? -1.687 0.091 2.743 1.00 83.06 83 ALA A O 1
ATOM 645 N N . PRO A 1 84 ? -2.478 2.143 2.256 1.00 82.00 84 PRO A N 1
ATOM 646 C CA . PRO A 1 84 ? -2.748 2.486 3.643 1.00 82.00 84 PRO A CA 1
ATOM 647 C C . PRO A 1 84 ? -3.805 1.553 4.242 1.00 82.00 84 PRO A C 1
ATOM 649 O O . PRO A 1 84 ? -4.763 1.132 3.587 1.00 82.00 84 PRO A O 1
ATOM 652 N N . PHE A 1 85 ? -3.638 1.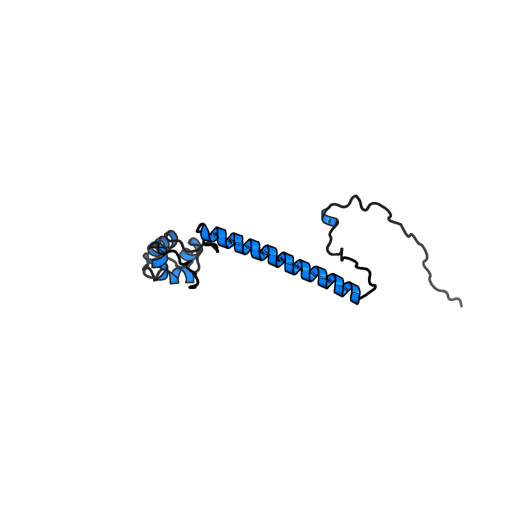233 5.521 1.00 82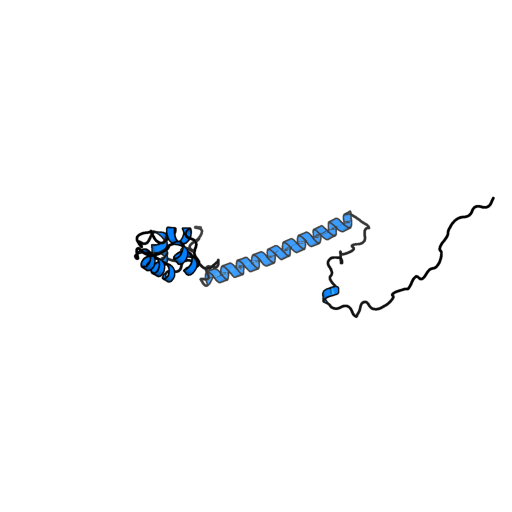.88 85 PHE A N 1
ATOM 653 C CA . PHE A 1 85 ? -4.570 0.368 6.226 1.00 82.88 85 PHE A CA 1
ATOM 654 C C . PHE A 1 85 ? -5.888 1.106 6.510 1.00 82.88 85 PHE A C 1
ATOM 656 O O . PHE A 1 85 ? -5.888 2.184 7.097 1.00 82.88 85 PHE A O 1
ATOM 663 N N . LYS A 1 86 ? -7.024 0.514 6.114 1.00 83.25 86 LYS A N 1
ATOM 664 C CA . LYS A 1 86 ? -8.347 1.166 6.197 1.00 83.25 86 LYS A CA 1
ATOM 665 C C . LYS A 1 86 ? -8.864 1.373 7.628 1.00 83.25 86 LYS A C 1
ATOM 667 O O . LYS A 1 86 ? -9.681 2.270 7.847 1.00 83.25 86 LYS A O 1
ATOM 672 N N . MET A 1 87 ? -8.423 0.540 8.577 1.00 86.12 87 MET A N 1
ATOM 673 C CA . MET A 1 87 ? -8.905 0.516 9.961 1.00 86.12 87 MET A CA 1
ATOM 674 C C . MET A 1 87 ? -7.872 1.147 10.905 1.00 86.12 87 MET A C 1
ATOM 676 O O . MET A 1 87 ? -6.917 0.504 11.324 1.00 86.12 87 MET A O 1
ATOM 680 N N . THR A 1 88 ? -8.039 2.425 11.226 1.00 89.69 88 THR A N 1
ATOM 681 C CA . THR A 1 88 ? -7.127 3.159 12.117 1.00 89.69 88 THR A CA 1
ATOM 682 C C . THR A 1 88 ? -7.501 2.961 13.587 1.00 89.69 88 THR A C 1
ATOM 684 O O . THR A 1 88 ? -8.629 2.583 13.896 1.00 89.69 88 THR A O 1
ATOM 687 N N . ALA A 1 89 ? -6.585 3.265 14.512 1.00 89.31 89 ALA A N 1
ATOM 688 C CA . ALA A 1 89 ? -6.868 3.207 15.951 1.00 89.31 89 ALA A CA 1
ATOM 689 C C . ALA A 1 89 ? -8.080 4.067 16.345 1.00 89.31 89 ALA A C 1
ATOM 691 O O . ALA A 1 89 ? -8.910 3.630 17.138 1.00 89.31 89 ALA A O 1
ATOM 692 N N . ALA A 1 90 ? -8.233 5.243 15.728 1.00 90.06 90 ALA A N 1
ATOM 693 C CA . ALA A 1 90 ? -9.398 6.102 15.923 1.00 90.06 90 ALA A CA 1
ATOM 694 C C . ALA A 1 90 ? -10.705 5.411 15.498 1.00 90.06 90 ALA A C 1
ATOM 696 O O . ALA A 1 90 ? -11.662 5.387 16.265 1.00 90.06 90 ALA A O 1
ATOM 697 N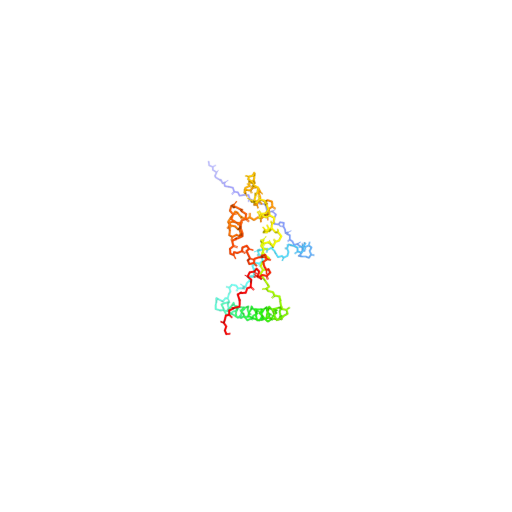 N . LYS A 1 91 ? -10.726 4.774 14.318 1.00 90.81 91 LYS A N 1
ATOM 698 C CA . LYS A 1 91 ? -11.902 4.029 13.840 1.00 90.81 91 LYS A CA 1
ATOM 699 C C . LYS A 1 91 ? -12.230 2.829 14.721 1.00 90.81 91 LYS A C 1
ATOM 701 O O . LYS A 1 91 ? -13.401 2.536 14.924 1.00 90.81 91 LYS A O 1
ATOM 706 N N . VAL A 1 92 ? -11.215 2.144 15.250 1.00 92.25 92 VAL A N 1
ATOM 707 C CA . VAL A 1 92 ? -11.425 1.031 16.185 1.00 92.25 92 VAL A CA 1
ATOM 708 C C . VAL A 1 92 ? -12.072 1.530 17.473 1.00 92.25 92 VAL A C 1
ATOM 710 O O . VAL A 1 92 ? -13.072 0.957 17.887 1.00 92.25 92 VAL A O 1
ATOM 713 N N . ARG A 1 93 ? -11.569 2.621 18.062 1.00 91.38 93 ARG A N 1
ATOM 714 C CA . ARG A 1 93 ? -12.160 3.227 19.267 1.00 91.38 93 ARG A CA 1
ATOM 715 C C . ARG A 1 93 ? -13.602 3.677 19.028 1.00 91.38 93 ARG A C 1
ATOM 717 O O . ARG A 1 93 ? -14.468 3.366 19.832 1.00 91.38 93 ARG A O 1
ATOM 724 N N . LEU A 1 94 ? -13.870 4.326 17.893 1.00 92.06 94 LEU A N 1
ATOM 725 C CA . LEU A 1 94 ? -15.225 4.737 17.523 1.00 92.06 94 LEU A CA 1
ATOM 726 C C . LEU A 1 94 ? -16.159 3.530 17.362 1.00 92.06 94 LEU A C 1
ATOM 728 O O . LEU A 1 94 ? -17.270 3.533 17.883 1.00 92.06 94 LEU A O 1
ATOM 732 N N . ALA A 1 95 ? -15.690 2.468 16.702 1.00 91.94 95 ALA A N 1
ATOM 733 C CA . ALA A 1 95 ? -16.451 1.233 16.562 1.00 91.94 95 ALA A CA 1
ATOM 734 C C . ALA A 1 95 ? -16.706 0.544 17.913 1.00 91.94 95 ALA A C 1
ATOM 736 O O . ALA A 1 95 ? -17.784 -0.008 18.096 1.00 91.94 95 ALA A O 1
ATOM 737 N N . MET A 1 96 ? -15.762 0.581 18.860 1.00 92.19 96 MET A N 1
ATOM 738 C CA . MET A 1 96 ? -15.984 0.063 20.218 1.00 92.19 96 MET A CA 1
ATOM 739 C C . MET A 1 96 ? -17.103 0.830 20.924 1.00 92.19 96 MET A C 1
ATOM 741 O O . MET A 1 96 ? -18.048 0.210 21.406 1.00 92.19 96 MET A O 1
ATOM 745 N N . SER A 1 97 ? -17.030 2.165 20.933 1.00 91.12 97 SER A N 1
ATOM 746 C CA . SER A 1 97 ? -18.040 3.011 21.578 1.00 91.12 97 SER A CA 1
ATOM 747 C C . SER A 1 97 ? -19.424 2.833 20.956 1.00 91.12 97 SER A C 1
ATOM 749 O O . SER A 1 97 ? -20.410 2.739 21.679 1.00 91.12 97 SER A O 1
ATOM 751 N N . ALA A 1 98 ? -19.498 2.742 19.625 1.00 90.62 98 ALA A N 1
ATOM 752 C CA . ALA A 1 98 ? -20.758 2.537 18.919 1.00 90.62 98 ALA A CA 1
ATOM 753 C C . ALA A 1 98 ? -21.352 1.150 19.212 1.00 90.62 98 ALA A C 1
ATOM 755 O O . ALA A 1 98 ? -22.535 1.041 19.511 1.00 90.62 98 ALA A O 1
ATOM 756 N N . MET A 1 99 ? -20.549 0.083 19.192 1.00 89.94 99 MET A N 1
ATOM 757 C CA . MET A 1 99 ? -21.051 -1.273 19.461 1.00 89.94 99 MET A CA 1
ATOM 758 C C . MET A 1 99 ? -21.469 -1.493 20.924 1.00 89.94 99 MET A C 1
ATOM 760 O O . MET A 1 99 ? -22.280 -2.373 21.185 1.00 89.94 99 MET A O 1
ATOM 764 N N . GLY A 1 100 ? -20.964 -0.689 21.866 1.00 83.31 100 GLY A N 1
ATOM 765 C CA . GLY A 1 100 ? -21.433 -0.697 23.257 1.00 83.31 100 GLY A CA 1
ATOM 766 C C . GLY A 1 100 ? -22.855 -0.147 23.439 1.00 83.31 100 GLY A C 1
ATOM 767 O O . GLY A 1 100 ? -23.473 -0.377 24.478 1.00 83.31 100 GLY A O 1
ATOM 768 N N . GLN A 1 101 ? -23.398 0.558 22.441 1.00 85.75 101 GLN A N 1
ATOM 769 C CA . GLN A 1 101 ? -24.774 1.051 22.446 1.00 85.75 101 GLN A CA 1
ATOM 770 C C . GLN A 1 101 ? -25.701 0.023 21.785 1.00 85.75 101 GLN A C 1
ATOM 772 O O . GLN A 1 101 ? -25.461 -0.409 20.657 1.00 85.75 101 GLN A O 1
ATOM 777 N N . LYS A 1 102 ? -26.790 -0.350 22.471 1.00 76.75 102 LYS A N 1
ATOM 778 C CA . LYS A 1 102 ? -27.739 -1.376 21.993 1.00 76.75 102 LYS A CA 1
ATOM 779 C C . LYS A 1 102 ? -28.482 -0.984 20.705 1.00 76.75 102 LYS A C 1
ATOM 781 O O . LYS A 1 102 ? -28.893 -1.870 19.966 1.00 76.75 102 LYS A O 1
ATOM 786 N N . GLU A 1 103 ? -28.589 0.311 20.409 1.00 82.19 103 GLU A N 1
ATOM 787 C CA . GLU A 1 103 ? -29.318 0.848 19.247 1.00 82.19 103 GLU A CA 1
ATOM 788 C C . GLU A 1 103 ? -28.487 0.918 17.950 1.00 82.19 103 GLU A C 1
ATOM 790 O O . GLU A 1 103 ? -28.974 1.335 16.896 1.00 82.19 103 GLU A O 1
ATOM 795 N N . THR A 1 104 ? -27.214 0.518 17.985 1.00 83.12 104 THR A N 1
ATOM 796 C CA . THR A 1 104 ? -26.313 0.722 16.846 1.00 83.12 104 THR A CA 1
ATOM 797 C C . THR A 1 104 ? -26.584 -0.244 15.694 1.00 83.12 104 THR A C 1
ATOM 799 O O . THR A 1 104 ? -26.345 -1.454 15.772 1.00 83.12 104 THR A O 1
ATOM 802 N N . LYS A 1 105 ? -26.968 0.309 14.538 1.00 90.62 105 LYS A N 1
ATOM 803 C CA . LYS A 1 105 ? -27.076 -0.438 13.279 1.00 90.62 105 LYS A CA 1
ATOM 804 C C . LYS A 1 105 ? -25.699 -0.664 12.661 1.00 90.62 105 LYS A C 1
ATOM 806 O O . LYS A 1 105 ? -25.071 0.228 12.096 1.00 90.62 105 LYS A O 1
ATOM 811 N N . VAL A 1 106 ? -25.256 -1.919 12.689 1.00 89.56 106 VAL A N 1
ATOM 812 C CA . VAL A 1 106 ? -23.945 -2.357 12.176 1.00 89.56 106 VAL A CA 1
ATOM 813 C C . VAL A 1 106 ? -23.698 -1.955 10.715 1.00 89.56 106 VAL A C 1
ATOM 815 O O . VAL A 1 106 ? -22.561 -1.660 10.341 1.00 89.56 106 VAL A O 1
ATOM 818 N N . THR A 1 107 ? -24.733 -1.984 9.874 1.00 91.81 107 THR A N 1
ATOM 819 C CA . THR A 1 107 ? -24.621 -1.639 8.449 1.00 91.81 107 THR A CA 1
ATOM 820 C C . THR A 1 107 ? -24.290 -0.164 8.255 1.00 91.81 107 THR A C 1
ATOM 822 O O . THR A 1 107 ? -23.390 0.147 7.475 1.00 91.81 107 THR A O 1
ATOM 825 N N . ASP A 1 108 ? -24.964 0.716 8.992 1.00 92.81 108 ASP A N 1
ATOM 826 C CA . ASP A 1 108 ? -24.791 2.165 8.887 1.00 92.81 108 ASP A CA 1
ATOM 827 C C . ASP A 1 108 ? -23.430 2.576 9.455 1.00 92.81 108 ASP A C 1
ATOM 829 O O . ASP A 1 108 ? -22.646 3.218 8.758 1.00 92.81 108 ASP A O 1
ATOM 833 N N . LEU A 1 109 ? -23.046 2.010 10.606 1.00 91.56 109 LEU A N 1
ATOM 834 C CA . LEU A 1 109 ? -21.704 2.170 11.176 1.00 91.56 109 LEU A CA 1
ATOM 835 C C . LEU A 1 109 ? -20.590 1.782 10.185 1.00 91.56 109 LEU A C 1
ATOM 837 O O . LEU A 1 109 ? -19.574 2.465 10.061 1.00 91.56 109 LEU A O 1
ATOM 841 N N . CYS A 1 110 ? -20.746 0.669 9.461 1.00 92.69 110 CYS A N 1
ATOM 842 C CA . CYS A 1 110 ? -19.744 0.238 8.481 1.00 92.69 110 CYS A CA 1
ATOM 843 C C . CYS A 1 110 ? -19.661 1.184 7.271 1.00 92.69 110 CYS A C 1
ATOM 845 O O . CYS A 1 110 ? -18.563 1.385 6.740 1.00 92.69 110 CYS A O 1
ATOM 847 N N . ARG A 1 111 ? -20.794 1.760 6.844 1.00 93.50 111 ARG A N 1
ATOM 848 C CA . ARG A 1 111 ? -20.851 2.750 5.757 1.00 93.50 111 ARG A CA 1
ATOM 849 C C . ARG A 1 111 ? -20.150 4.041 6.163 1.00 93.50 111 ARG A C 1
ATOM 851 O O . ARG A 1 111 ? -19.270 4.485 5.432 1.00 93.50 111 ARG A O 1
ATOM 858 N N . GLU A 1 112 ? -20.454 4.562 7.346 1.00 92.19 112 GLU A N 1
ATOM 859 C CA . GLU A 1 112 ? -19.829 5.773 7.895 1.00 92.19 112 GLU A CA 1
ATOM 860 C C . GLU A 1 112 ? -18.314 5.616 8.063 1.00 92.19 112 GLU A C 1
ATOM 862 O O . GLU A 1 112 ? -17.529 6.478 7.671 1.00 92.19 112 GLU A O 1
ATOM 867 N N . LEU A 1 113 ? -17.869 4.468 8.577 1.00 90.75 113 LEU A N 1
ATOM 868 C CA . LEU A 1 113 ? -16.445 4.177 8.755 1.00 90.75 113 LEU A CA 1
ATOM 869 C C . LEU A 1 113 ? -15.712 3.839 7.439 1.00 90.75 113 LEU A C 1
ATOM 871 O O . LEU A 1 113 ? -14.478 3.693 7.446 1.00 90.75 113 LEU A O 1
ATOM 875 N N . ALA A 1 114 ? -16.443 3.705 6.326 1.00 91.06 114 ALA A N 1
ATOM 876 C CA . ALA A 1 114 ? -15.964 3.242 5.023 1.00 91.06 114 ALA A CA 1
ATOM 877 C C . ALA A 1 114 ? -15.201 1.900 5.103 1.00 91.06 114 ALA A C 1
ATOM 879 O O . ALA A 1 114 ? -14.130 1.717 4.508 1.00 91.06 114 ALA A O 1
ATOM 880 N N . ILE A 1 115 ? -15.735 0.948 5.873 1.00 91.75 115 ILE A N 1
ATOM 881 C CA . ILE A 1 115 ? -15.162 -0.392 6.071 1.00 91.75 115 ILE A CA 1
ATOM 882 C C . ILE A 1 115 ? -16.188 -1.485 5.784 1.00 91.75 115 ILE A C 1
ATOM 884 O O . ILE A 1 115 ? -17.395 -1.298 5.881 1.00 91.75 115 ILE A O 1
ATOM 888 N N . THR A 1 116 ? -15.708 -2.685 5.464 1.00 92.44 116 THR A N 1
ATOM 889 C CA . THR A 1 116 ? -16.596 -3.841 5.315 1.00 92.44 116 THR A CA 1
ATOM 890 C C . THR A 1 116 ? -17.019 -4.384 6.680 1.00 92.44 116 THR A C 1
ATOM 892 O O . THR A 1 116 ? -16.254 -4.325 7.651 1.00 92.44 116 THR A O 1
ATOM 895 N N . ARG A 1 117 ? -18.196 -5.025 6.743 1.00 92.38 117 ARG A N 1
ATOM 896 C CA . ARG A 1 117 ? -18.665 -5.735 7.950 1.00 92.38 117 ARG A CA 1
ATOM 897 C C . ARG A 1 117 ? -17.630 -6.737 8.460 1.00 92.38 117 ARG A C 1
ATOM 899 O O . ARG A 1 117 ? -17.407 -6.810 9.665 1.00 92.38 117 ARG A O 1
ATOM 906 N N . GLN A 1 118 ? -16.967 -7.445 7.542 1.00 92.88 118 GLN A N 1
ATOM 907 C CA . GLN A 1 118 ? -15.881 -8.383 7.838 1.00 92.88 118 GLN A CA 1
ATOM 908 C C . GLN A 1 118 ? -14.692 -7.693 8.518 1.00 92.88 118 GLN A C 1
ATOM 910 O O . GLN A 1 118 ? -14.155 -8.210 9.496 1.00 92.88 118 GLN A O 1
ATOM 915 N N . THR A 1 119 ? -14.300 -6.508 8.037 1.00 92.25 119 THR A N 1
ATOM 916 C CA . THR A 1 119 ? -13.213 -5.737 8.652 1.00 92.25 119 THR A CA 1
ATOM 917 C C . THR A 1 119 ? -13.576 -5.369 10.083 1.00 92.25 119 THR A C 1
ATOM 919 O O . THR A 1 119 ? -12.772 -5.609 10.975 1.00 92.25 119 THR A O 1
ATOM 922 N N . ARG A 1 120 ? -14.788 -4.873 10.344 1.00 93.81 120 ARG A N 1
ATOM 923 C CA . ARG A 1 120 ? -15.225 -4.572 11.716 1.00 93.81 120 ARG A CA 1
ATOM 924 C C . ARG A 1 120 ? -15.266 -5.826 12.595 1.00 93.81 120 ARG A C 1
ATOM 926 O O . ARG A 1 120 ? -14.643 -5.803 13.649 1.00 93.81 120 ARG A O 1
ATOM 933 N N . TYR A 1 121 ? -15.858 -6.936 12.137 1.00 92.94 121 TYR A N 1
ATOM 934 C CA . TYR A 1 121 ? -15.917 -8.199 12.899 1.00 92.94 121 TYR A CA 1
ATOM 935 C C . TYR A 1 121 ? -14.549 -8.733 13.321 1.00 92.94 121 TYR A C 1
ATOM 937 O O . TYR A 1 121 ? -14.431 -9.356 14.370 1.00 92.94 121 TYR A O 1
ATOM 945 N N . ARG A 1 122 ? -13.509 -8.522 12.509 1.00 92.31 122 ARG A N 1
ATOM 946 C CA . ARG A 1 122 ? -12.152 -8.973 12.832 1.00 92.31 122 ARG A CA 1
ATOM 947 C C . ARG A 1 122 ? -11.520 -8.175 13.982 1.00 92.31 122 ARG A C 1
ATOM 949 O O . ARG A 1 122 ? -10.667 -8.710 14.685 1.00 92.31 122 ARG A O 1
ATOM 956 N N . HIS A 1 123 ? -11.939 -6.923 14.185 1.00 92.75 123 HIS A N 1
ATOM 957 C CA . HIS A 1 123 ? -11.332 -6.012 15.163 1.00 92.75 123 HIS A CA 1
ATOM 958 C C . HIS A 1 123 ? -12.197 -5.791 16.411 1.00 92.75 123 HIS A C 1
ATOM 960 O O . HIS A 1 123 ? -11.635 -5.683 17.497 1.00 92.75 123 HIS A O 1
ATOM 966 N N . VAL A 1 124 ? -13.526 -5.758 16.274 1.00 93.25 124 VAL A N 1
ATOM 967 C CA . VAL A 1 124 ? -14.473 -5.438 17.356 1.00 93.25 124 VAL A CA 1
ATOM 968 C C . VAL A 1 124 ? -15.597 -6.475 17.385 1.00 93.25 124 VAL A C 1
ATOM 970 O O . VAL A 1 124 ? -16.175 -6.813 16.345 1.00 93.25 124 VAL A O 1
ATOM 973 N N . ALA A 1 125 ? -15.873 -7.010 18.570 1.00 90.81 125 ALA A N 1
ATOM 974 C CA . ALA A 1 125 ? -16.951 -7.957 18.819 1.00 90.81 125 ALA A CA 1
ATOM 975 C C . ALA A 1 125 ? -18.315 -7.244 18.999 1.00 90.81 125 ALA A C 1
ATOM 977 O O . ALA A 1 125 ? -18.360 -6.019 19.117 1.00 90.81 125 ALA A O 1
ATOM 978 N N . PRO A 1 126 ? -19.446 -7.977 18.935 1.00 87.19 126 PRO A N 1
ATOM 979 C CA . PRO A 1 126 ? -20.783 -7.383 19.037 1.00 87.19 126 PRO A CA 1
ATOM 980 C C . PRO A 1 126 ? -21.058 -6.622 20.339 1.00 87.19 126 PRO A C 1
ATOM 982 O O . PRO A 1 126 ? -21.865 -5.707 20.336 1.00 87.19 126 PRO A O 1
ATOM 985 N N . ASP A 1 127 ? -20.371 -6.996 21.412 1.00 86.75 127 ASP A N 1
ATOM 986 C CA . ASP A 1 127 ? -20.415 -6.414 22.758 1.00 86.75 127 ASP A CA 1
ATOM 987 C C . ASP A 1 127 ? -19.497 -5.185 22.929 1.00 86.75 127 ASP A C 1
ATOM 989 O O . ASP A 1 127 ? -19.385 -4.637 24.021 1.00 86.75 127 ASP A O 1
ATOM 993 N N . GLY A 1 128 ? -18.798 -4.766 21.868 1.00 85.75 128 GLY A N 1
ATOM 994 C CA . GLY A 1 128 ? -17.831 -3.668 21.912 1.00 85.75 128 GLY A CA 1
ATOM 995 C C . GLY A 1 128 ? -16.433 -4.070 22.391 1.00 85.75 128 GLY A C 1
ATOM 996 O O . GLY A 1 128 ? -15.534 -3.224 22.401 1.00 85.75 128 GLY A O 1
ATOM 997 N N . THR A 1 129 ? -16.191 -5.345 22.718 1.00 91.38 129 THR A N 1
ATOM 998 C CA . THR A 1 129 ? -14.860 -5.804 23.139 1.00 91.38 129 THR A CA 1
ATOM 999 C C . THR A 1 129 ? -13.884 -5.897 21.963 1.00 91.38 129 THR A C 1
ATOM 1001 O O . THR A 1 129 ? -14.246 -6.165 20.807 1.00 91.38 129 THR A O 1
ATOM 1004 N N . LEU A 1 130 ? -12.599 -5.652 22.242 1.00 91.88 130 LEU A N 1
ATOM 1005 C CA 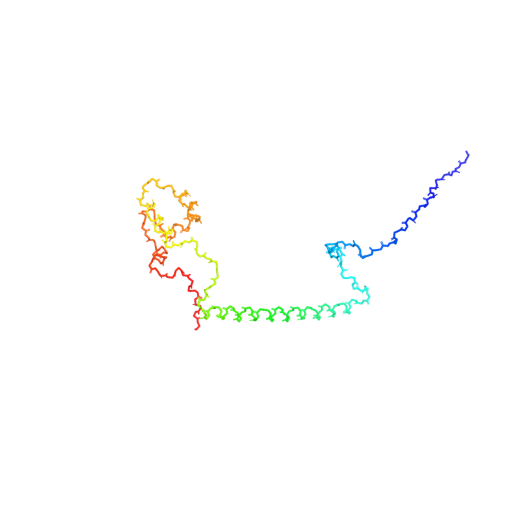. LEU A 1 130 ? -11.542 -5.739 21.238 1.00 91.88 130 LEU A CA 1
ATOM 1006 C C . LEU A 1 130 ? -11.149 -7.186 20.974 1.00 91.88 130 LEU A C 1
ATOM 1008 O O . LEU A 1 130 ? -10.763 -7.933 21.870 1.00 91.88 130 LEU A O 1
ATOM 1012 N N . ARG A 1 131 ? -11.138 -7.557 19.695 1.00 91.94 131 ARG A N 1
ATOM 1013 C CA . ARG A 1 131 ? -10.546 -8.821 19.254 1.00 91.94 131 ARG A CA 1
ATOM 1014 C C . ARG A 1 131 ? -9.044 -8.677 19.052 1.00 91.94 131 ARG A C 1
ATOM 1016 O O . ARG A 1 131 ? -8.510 -7.574 18.942 1.00 91.94 131 ARG A O 1
ATOM 1023 N N . LYS A 1 132 ? -8.367 -9.818 18.882 1.00 89.44 132 LYS A N 1
ATOM 1024 C CA . LYS A 1 132 ? -6.910 -9.914 18.674 1.00 89.44 132 LYS A CA 1
ATOM 1025 C C . LYS A 1 132 ? -6.355 -8.953 17.620 1.00 89.44 132 LYS A C 1
ATOM 1027 O O . LYS A 1 132 ? -5.194 -8.576 17.726 1.00 89.44 132 LYS A O 1
ATOM 1032 N N . ASP A 1 133 ? -7.100 -8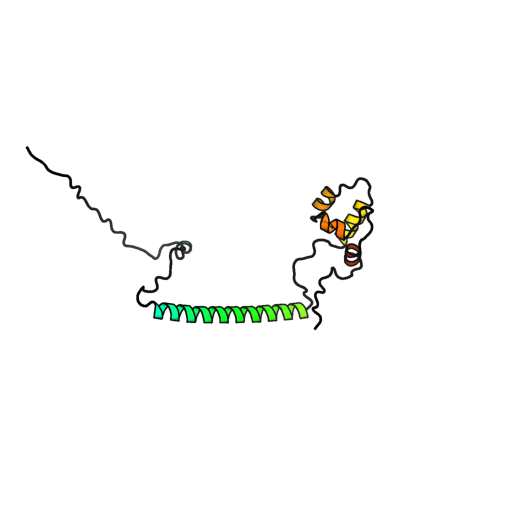.612 16.568 1.00 87.38 133 ASP A N 1
ATOM 1033 C CA . ASP A 1 133 ? -6.622 -7.668 15.549 1.00 87.38 133 ASP A CA 1
ATOM 1034 C C . ASP A 1 133 ? -6.951 -6.211 15.878 1.00 87.38 133 ASP A C 1
ATOM 1036 O O . ASP A 1 133 ? -6.159 -5.336 15.548 1.00 87.38 133 ASP A O 1
ATOM 1040 N N . GLY A 1 134 ? -8.053 -5.946 16.584 1.00 89.00 134 GLY A N 1
ATOM 1041 C CA . GLY A 1 134 ? -8.361 -4.616 17.115 1.00 89.00 134 GLY A CA 1
ATOM 1042 C C . GLY A 1 134 ? -7.353 -4.185 18.175 1.00 89.00 134 GLY A C 1
ATOM 1043 O O . GLY A 1 134 ? -6.847 -3.067 18.112 1.00 89.00 134 GLY A O 1
ATOM 1044 N N . LEU A 1 135 ? -6.968 -5.108 19.060 1.00 89.25 135 LEU A N 1
ATOM 1045 C CA . LEU A 1 135 ? -5.965 -4.868 20.096 1.00 89.25 135 LEU A CA 1
ATOM 1046 C C . LEU A 1 135 ? -4.614 -4.443 19.495 1.00 89.25 135 LEU A C 1
ATOM 1048 O O . LEU A 1 135 ? -4.071 -3.407 19.863 1.00 89.25 135 LEU A O 1
ATOM 1052 N N . LYS A 1 136 ? -4.142 -5.147 18.455 1.00 86.69 136 LYS A N 1
ATOM 1053 C CA . LYS A 1 136 ? -2.910 -4.778 17.727 1.00 86.69 136 LYS A CA 1
ATOM 1054 C C . LYS A 1 136 ? -2.962 -3.373 17.126 1.00 86.69 136 LYS A C 1
ATOM 1056 O O . LYS A 1 136 ? -1.944 -2.692 17.060 1.00 86.69 136 LYS A O 1
ATOM 1061 N N . VAL A 1 137 ? -4.129 -2.950 16.641 1.00 87.81 137 VAL A N 1
ATOM 1062 C CA . VAL A 1 137 ? -4.299 -1.617 16.050 1.00 87.81 137 VAL A CA 1
ATOM 1063 C C . VAL A 1 137 ? -4.277 -0.528 17.131 1.00 87.81 137 VAL A C 1
ATOM 1065 O O . VAL A 1 137 ? -3.759 0.555 16.868 1.00 87.81 137 VAL A O 1
ATOM 1068 N N . VAL A 1 138 ? -4.804 -0.806 18.329 1.00 86.19 138 VAL A N 1
ATOM 1069 C CA . VAL A 1 138 ? -4.928 0.165 19.432 1.00 86.19 138 VAL A CA 1
ATOM 1070 C C . VAL A 1 138 ? -3.658 0.278 20.281 1.00 86.19 138 VAL A C 1
ATOM 1072 O O . VAL A 1 138 ? -3.258 1.398 20.584 1.00 86.19 138 VAL A O 1
ATOM 1075 N N . GLU A 1 139 ? -2.987 -0.827 20.614 1.00 82.19 139 GLU A N 1
ATOM 1076 C CA . GLU A 1 139 ? -1.794 -0.859 21.489 1.00 82.19 139 GLU A CA 1
ATOM 1077 C C . GLU A 1 139 ? -0.521 -0.287 20.836 1.00 82.19 139 GLU A C 1
ATOM 1079 O O . GLU A 1 139 ? 0.593 -0.503 21.301 1.00 82.19 139 GLU A O 1
ATOM 1084 N N . GLY A 1 140 ? -0.636 0.390 19.691 1.00 64.94 140 GLY A N 1
ATOM 1085 C CA . GLY A 1 140 ? 0.534 0.827 18.925 1.00 64.94 140 GLY A CA 1
ATOM 1086 C C . GLY A 1 140 ? 1.371 -0.343 18.397 1.00 64.94 140 GLY A C 1
ATOM 1087 O O . GLY A 1 140 ? 2.447 -0.133 17.828 1.00 64.94 140 GLY A O 1
ATOM 1088 N N . GLY A 1 141 ? 0.860 -1.573 18.522 1.00 50.62 141 GLY A N 1
ATOM 1089 C CA . GLY A 1 141 ? 1.422 -2.801 17.992 1.00 50.62 141 GLY A CA 1
ATOM 1090 C C . GLY A 1 141 ? 1.309 -2.814 16.481 1.00 50.62 141 GLY A C 1
ATOM 1091 O O . GLY A 1 141 ? 0.571 -3.633 15.948 1.00 50.62 141 GLY A O 1
ATOM 1092 N N . ARG A 1 142 ? 2.029 -1.890 15.820 1.00 48.78 142 ARG A N 1
ATOM 1093 C CA . ARG A 1 142 ? 2.277 -1.777 14.380 1.00 48.78 142 ARG A CA 1
ATOM 1094 C C . ARG A 1 142 ? 1.209 -2.542 13.622 1.00 48.78 142 ARG A C 1
ATOM 1096 O O . ARG A 1 142 ? 1.441 -3.729 13.395 1.00 48.78 142 ARG A O 1
ATOM 1103 N N . ALA A 1 143 ? 0.092 -1.907 13.244 1.00 45.31 143 ALA A N 1
ATOM 1104 C CA . ALA A 1 143 ? -0.835 -2.472 12.258 1.00 45.31 143 ALA A CA 1
ATOM 1105 C C . ALA A 1 143 ? 0.006 -3.252 11.235 1.00 45.31 143 ALA A C 1
ATOM 1107 O O . ALA A 1 143 ? 0.880 -2.659 10.597 1.00 45.31 143 ALA A O 1
ATOM 1108 N N . ARG A 1 144 ? -0.047 -4.593 11.286 1.00 45.50 144 ARG A N 1
ATOM 1109 C CA . ARG A 1 144 ? 1.098 -5.424 10.881 1.00 45.50 144 ARG A CA 1
ATOM 1110 C C . ARG A 1 144 ? 1.399 -5.231 9.400 1.00 45.50 144 ARG A C 1
ATOM 1112 O O . ARG A 1 144 ? 0.849 -5.925 8.563 1.00 45.50 144 ARG A O 1
ATOM 1119 N N . HIS A 1 145 ? 2.371 -4.375 9.108 1.00 45.03 145 HIS A N 1
ATOM 1120 C CA . HIS A 1 145 ? 3.252 -4.489 7.954 1.00 45.03 145 HIS A CA 1
ATOM 1121 C C . HIS A 1 145 ? 4.654 -4.815 8.483 1.00 45.03 145 HIS A C 1
ATOM 1123 O O . HIS A 1 145 ? 5.593 -4.023 8.425 1.00 45.03 145 HIS A O 1
ATOM 1129 N N . ARG A 1 146 ? 4.765 -5.986 9.116 1.00 46.03 146 ARG A N 1
ATOM 1130 C CA . ARG A 1 146 ? 6.028 -6.691 9.353 1.00 46.03 146 ARG A CA 1
ATOM 1131 C C . ARG A 1 146 ? 5.936 -7.996 8.563 1.00 46.03 146 ARG A C 1
ATOM 1133 O O . ARG A 1 146 ? 5.879 -9.067 9.144 1.00 46.03 146 ARG A O 1
ATOM 1140 N N . HIS A 1 147 ? 5.876 -7.895 7.236 1.00 39.38 147 HIS A N 1
ATOM 1141 C CA . HIS A 1 147 ? 6.371 -8.976 6.386 1.00 39.38 147 HIS A CA 1
ATOM 1142 C C . HIS A 1 147 ? 7.871 -8.723 6.193 1.00 39.38 147 HIS A C 1
ATOM 1144 O O . HIS A 1 147 ? 8.331 -8.321 5.132 1.00 39.38 147 HIS A O 1
ATOM 1150 N N . GLY A 1 148 ? 8.613 -8.823 7.299 1.00 37.78 148 GLY A N 1
ATOM 1151 C CA . GLY A 1 148 ? 10.041 -9.083 7.231 1.00 37.78 148 GLY A CA 1
ATOM 1152 C C . GLY A 1 148 ? 10.146 -10.573 6.982 1.00 37.78 148 GLY A C 1
ATOM 1153 O O . GLY A 1 148 ? 9.867 -11.359 7.887 1.00 37.78 148 GLY A O 1
ATOM 1154 N N . LYS A 1 149 ? 10.429 -10.948 5.734 1.00 37.81 149 LYS A N 1
ATOM 1155 C CA . LYS A 1 149 ? 10.843 -12.306 5.397 1.00 37.81 149 LYS A CA 1
ATOM 1156 C C . LYS A 1 149 ? 12.074 -12.586 6.263 1.00 37.81 149 LYS A C 1
ATOM 1158 O O . LYS A 1 149 ? 13.020 -11.805 6.219 1.00 37.81 149 LYS A O 1
ATOM 1163 N N . LYS A 1 150 ? 12.008 -13.620 7.105 1.00 37.16 150 LYS A N 1
ATOM 1164 C CA . LYS A 1 150 ? 13.200 -14.166 7.753 1.00 37.16 150 LYS A 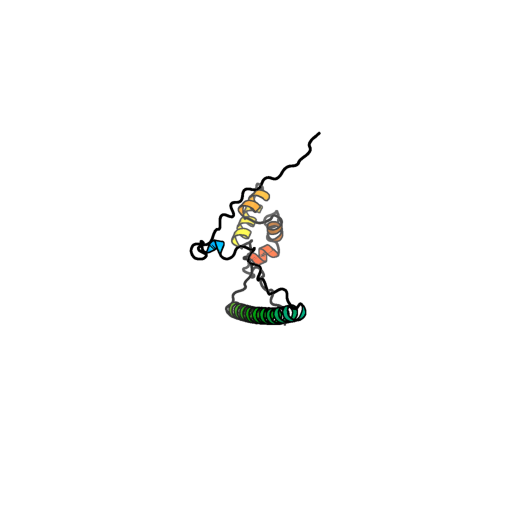CA 1
ATOM 1165 C C . LYS A 1 150 ? 14.156 -14.584 6.633 1.00 37.16 150 LYS A C 1
ATOM 1167 O O . LYS A 1 150 ? 13.755 -15.390 5.795 1.00 37.16 150 LYS A O 1
ATOM 1172 N N . HIS A 1 151 ? 15.349 -14.015 6.631 1.00 37.19 151 HIS A N 1
ATOM 1173 C CA . HIS A 1 151 ? 16.560 -14.611 6.090 1.00 37.19 151 HIS A CA 1
ATOM 1174 C C . HIS A 1 151 ? 17.625 -14.407 7.157 1.00 37.19 151 HIS A C 1
ATOM 1176 O O . HIS A 1 151 ? 17.660 -13.279 7.704 1.00 37.19 151 HIS A O 1
#